Protein AF-A0A0D0V1P1-F1 (afdb_monomer_lite)

pLDDT: mean 76.01, std 17.88, range [38.91, 95.5]

Structure (mmCIF, N/CA/C/O backbone):
data_AF-A0A0D0V1P1-F1
#
_entry.id   AF-A0A0D0V1P1-F1
#
loop_
_atom_site.group_PDB
_atom_site.id
_atom_site.type_symbol
_atom_site.label_atom_id
_atom_site.label_alt_id
_atom_site.label_comp_id
_atom_site.label_asym_id
_atom_site.label_entity_id
_atom_site.label_seq_id
_atom_site.pdbx_PDB_ins_code
_atom_site.Cartn_x
_atom_site.Cartn_y
_atom_site.Cartn_z
_atom_site.occupancy
_atom_site.B_iso_or_equiv
_atom_site.auth_seq_id
_atom_site.auth_comp_id
_atom_site.auth_asym_id
_atom_site.auth_atom_id
_atom_site.pdbx_PDB_model_num
ATOM 1 N N . MET A 1 1 ? 12.603 23.455 -67.945 1.00 48.19 1 MET A N 1
ATOM 2 C CA . MET A 1 1 ? 13.816 23.879 -67.217 1.00 48.19 1 MET A CA 1
ATOM 3 C C . MET A 1 1 ? 13.505 25.163 -66.468 1.00 48.19 1 MET A C 1
ATOM 5 O O . MET A 1 1 ? 13.450 26.187 -67.119 1.00 48.19 1 MET A O 1
ATOM 9 N N . PHE A 1 2 ? 13.271 25.105 -65.154 1.00 46.22 2 PHE A N 1
ATOM 10 C CA . PHE A 1 2 ? 13.410 26.248 -64.238 1.00 46.22 2 PHE A CA 1
ATOM 11 C C . PHE A 1 2 ? 13.689 25.688 -62.837 1.00 46.22 2 PHE A C 1
ATOM 13 O O . PHE A 1 2 ? 12.774 25.321 -62.107 1.00 46.22 2 PHE A O 1
ATOM 20 N N . SER A 1 3 ? 14.974 25.542 -62.506 1.00 41.94 3 SER A N 1
ATOM 21 C CA . SER A 1 3 ? 15.462 25.219 -61.165 1.00 41.94 3 SER A CA 1
ATOM 22 C C . SER A 1 3 ? 15.835 26.524 -60.459 1.00 41.94 3 SER A C 1
ATOM 24 O O . SER A 1 3 ? 16.895 27.092 -60.725 1.00 41.94 3 SER A O 1
ATOM 26 N N . GLY A 1 4 ? 14.962 27.024 -59.587 1.00 51.00 4 GLY A N 1
ATOM 27 C CA . GLY A 1 4 ? 15.354 28.014 -58.582 1.00 51.00 4 GLY A CA 1
ATOM 28 C C . GLY A 1 4 ? 16.020 27.312 -57.392 1.00 51.00 4 GLY A C 1
ATOM 29 O O . GLY A 1 4 ? 15.665 26.164 -57.108 1.00 51.00 4 GLY A O 1
ATOM 30 N N . PRO A 1 5 ? 16.982 27.943 -56.697 1.00 53.81 5 PRO A N 1
ATOM 31 C CA . PRO A 1 5 ? 17.593 27.342 -55.519 1.00 53.81 5 PRO A CA 1
ATOM 32 C C . PRO A 1 5 ? 16.549 27.228 -54.394 1.00 53.81 5 PRO A C 1
ATOM 34 O O . PRO A 1 5 ? 15.698 28.113 -54.259 1.00 53.81 5 PRO A O 1
ATOM 37 N N . PRO A 1 6 ? 16.582 26.164 -53.572 1.00 52.00 6 PRO A N 1
ATOM 38 C CA . PRO A 1 6 ? 15.687 26.070 -52.434 1.00 52.00 6 PRO A CA 1
ATOM 39 C C . PRO A 1 6 ? 16.069 27.162 -51.432 1.00 52.00 6 PRO A C 1
ATOM 41 O O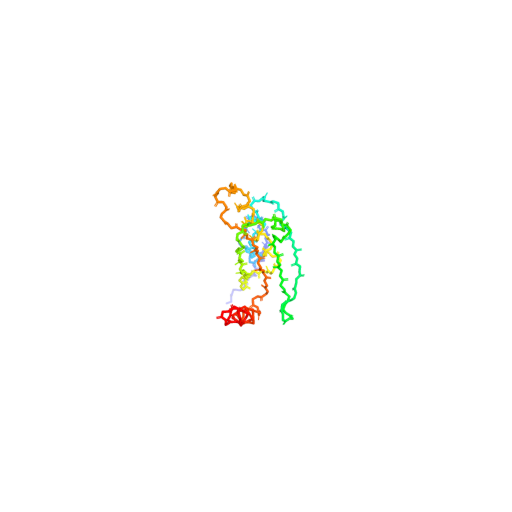 . PRO A 1 6 ? 17.216 27.244 -50.992 1.00 52.00 6 PRO A O 1
ATOM 44 N N . LEU A 1 7 ? 15.109 28.012 -51.069 1.00 52.88 7 LEU A N 1
ATOM 45 C CA . LEU A 1 7 ? 15.272 28.921 -49.941 1.00 52.88 7 LEU A CA 1
ATOM 46 C C . LEU A 1 7 ? 15.472 28.061 -48.692 1.00 52.88 7 LEU A C 1
ATOM 48 O O . LEU A 1 7 ? 14.556 27.349 -48.272 1.00 52.88 7 LEU A O 1
ATOM 52 N N . ALA A 1 8 ? 16.674 28.107 -48.119 1.00 50.03 8 ALA A N 1
ATOM 53 C CA . ALA A 1 8 ? 16.942 27.540 -46.810 1.00 50.03 8 ALA A CA 1
ATOM 54 C C . ALA A 1 8 ? 15.987 28.210 -45.815 1.00 50.03 8 ALA A C 1
ATOM 56 O O . ALA A 1 8 ? 16.161 29.371 -45.446 1.00 50.03 8 ALA A O 1
ATOM 57 N N . ARG A 1 9 ? 14.932 27.493 -45.415 1.00 45.78 9 ARG A N 1
ATOM 58 C CA . ARG A 1 9 ? 14.120 27.892 -44.270 1.00 45.78 9 ARG A CA 1
ATOM 59 C C . ARG A 1 9 ? 15.016 27.759 -43.051 1.00 45.78 9 ARG A C 1
ATOM 61 O O . ARG A 1 9 ? 15.207 26.658 -42.543 1.00 45.78 9 ARG A O 1
ATOM 68 N N . THR A 1 10 ? 15.572 28.874 -42.595 1.00 46.59 10 THR A N 1
ATOM 69 C CA . THR A 1 10 ? 16.102 28.977 -41.241 1.00 46.59 10 THR A CA 1
ATOM 70 C C . THR A 1 10 ? 14.950 28.634 -40.305 1.00 46.59 10 THR A C 1
ATOM 72 O O . THR A 1 10 ? 14.004 29.408 -40.164 1.00 46.59 10 THR A O 1
ATOM 75 N N . ILE A 1 11 ? 14.976 27.429 -39.737 1.00 50.53 11 ILE A N 1
ATOM 76 C CA . ILE A 1 11 ? 14.066 27.044 -38.665 1.00 50.53 11 ILE A CA 1
ATOM 77 C C . ILE A 1 11 ? 14.519 27.866 -37.465 1.00 50.53 11 ILE A C 1
ATOM 79 O O . ILE A 1 11 ? 15.471 27.507 -36.778 1.00 50.53 11 ILE A O 1
ATOM 83 N N . ILE A 1 12 ? 13.891 29.020 -37.270 1.00 51.06 12 ILE A N 1
ATOM 84 C CA . ILE A 1 12 ? 13.970 29.740 -36.006 1.00 51.06 12 ILE A CA 1
ATOM 85 C C . ILE A 1 12 ? 13.194 28.854 -35.025 1.00 51.06 12 ILE A C 1
ATOM 87 O O . ILE A 1 12 ? 12.008 28.616 -35.274 1.00 51.06 12 ILE A O 1
ATOM 91 N N . PRO A 1 13 ? 13.822 28.281 -33.983 1.00 46.41 13 PRO A N 1
ATOM 92 C CA . PRO A 1 13 ? 13.075 27.539 -32.985 1.00 46.41 13 PRO A CA 1
ATOM 93 C C . PRO A 1 13 ? 12.148 28.529 -32.285 1.00 46.41 13 PRO A C 1
ATOM 95 O O . PRO A 1 13 ? 12.591 29.385 -31.522 1.00 46.41 13 PRO A O 1
ATOM 98 N N . ASP A 1 14 ? 10.862 28.436 -32.602 1.00 47.84 14 ASP A N 1
ATOM 99 C CA . ASP A 1 14 ? 9.816 29.157 -31.900 1.00 47.84 14 ASP A CA 1
ATOM 100 C C . ASP A 1 14 ? 9.689 28.526 -30.511 1.00 47.84 14 ASP A C 1
ATOM 102 O O . ASP A 1 14 ? 9.038 27.497 -30.318 1.00 47.84 14 ASP A O 1
ATOM 106 N N . SER A 1 15 ? 10.392 29.102 -29.537 1.00 52.16 15 SER A N 1
ATOM 107 C CA . SER A 1 15 ? 10.403 28.664 -28.138 1.00 52.16 15 SER A CA 1
ATOM 108 C C . SER A 1 15 ? 9.054 28.861 -27.427 1.00 52.16 15 SER A C 1
ATOM 110 O O . SER A 1 15 ? 8.965 28.631 -26.223 1.00 52.16 15 SER A O 1
ATOM 112 N N . ALA A 1 16 ? 8.001 29.251 -28.155 1.00 52.47 16 ALA A N 1
ATOM 113 C CA . ALA A 1 16 ? 6.661 29.500 -27.635 1.00 52.47 16 ALA A CA 1
ATOM 114 C C . ALA A 1 16 ? 5.599 28.456 -28.046 1.00 52.47 16 ALA A C 1
ATOM 116 O O . ALA A 1 16 ? 4.469 28.539 -27.567 1.00 52.47 16 ALA A O 1
ATOM 117 N N . SER A 1 17 ? 5.921 27.455 -28.877 1.00 42.94 17 SER A N 1
ATOM 118 C CA . SER A 1 17 ? 4.943 26.441 -29.316 1.00 42.94 17 SER A CA 1
ATOM 119 C C . SER A 1 17 ? 5.143 25.086 -28.607 1.00 42.94 17 SER A C 1
ATOM 121 O O . SER A 1 17 ? 6.102 24.374 -28.909 1.00 42.94 17 SER A O 1
ATOM 123 N N . PRO A 1 18 ? 4.238 24.652 -27.701 1.00 45.59 18 PRO A N 1
ATOM 124 C CA . PRO A 1 18 ? 4.389 23.408 -26.935 1.00 45.59 18 PRO A CA 1
ATOM 125 C C . PRO A 1 18 ? 4.072 22.131 -27.740 1.00 45.59 18 PRO A C 1
ATOM 127 O O . PRO A 1 18 ? 4.025 21.043 -27.176 1.00 45.59 18 PRO A O 1
ATOM 130 N N . SER A 1 19 ? 3.842 22.233 -29.051 1.00 51.38 19 SER A N 1
ATOM 131 C CA . SER A 1 19 ? 3.408 21.125 -29.915 1.00 51.38 19 SER A CA 1
ATOM 132 C C . SER A 1 19 ? 4.539 20.438 -30.694 1.00 51.38 19 SER A C 1
ATOM 134 O O . SER A 1 19 ? 4.278 19.583 -31.540 1.00 51.38 19 SER A O 1
ATOM 136 N N . GLY A 1 20 ? 5.805 20.756 -30.404 1.00 38.91 20 GLY A N 1
ATOM 137 C CA . GLY A 1 20 ? 6.938 19.979 -30.904 1.00 38.91 20 GLY A CA 1
ATOM 138 C C . GLY A 1 20 ? 6.924 18.565 -30.315 1.00 38.91 20 GLY A C 1
ATOM 139 O O . GLY A 1 20 ? 6.867 18.405 -29.097 1.00 38.91 20 GLY A O 1
ATOM 140 N N . GLY A 1 21 ? 7.010 17.537 -31.167 1.00 43.16 21 GLY A N 1
ATOM 141 C CA . GLY A 1 21 ? 6.932 16.101 -30.832 1.00 43.16 21 GLY A CA 1
ATOM 142 C C . GLY A 1 21 ? 7.999 15.534 -29.874 1.00 43.16 21 GLY A C 1
ATOM 143 O O . GLY A 1 21 ? 8.248 14.333 -29.893 1.00 43.16 21 GLY A O 1
ATOM 144 N N . GLY A 1 22 ? 8.634 16.372 -29.050 1.00 42.78 22 GLY A N 1
ATOM 145 C CA . GLY A 1 22 ? 9.529 16.008 -27.949 1.00 42.78 22 GLY A CA 1
ATOM 146 C C . GLY A 1 22 ? 8.933 16.210 -26.548 1.00 42.78 22 GLY A C 1
ATOM 147 O O . GLY A 1 22 ? 9.536 15.767 -25.575 1.00 42.78 22 GLY A O 1
ATOM 148 N N . ALA A 1 23 ? 7.752 16.822 -26.416 1.00 49.44 23 ALA A N 1
ATOM 149 C CA . ALA A 1 23 ? 7.034 16.933 -25.146 1.00 49.44 23 ALA A CA 1
ATOM 150 C C . ALA A 1 23 ? 5.902 15.899 -25.090 1.00 49.44 23 ALA A C 1
ATOM 152 O O . ALA A 1 23 ? 4.723 16.218 -25.217 1.00 49.44 23 ALA A O 1
ATOM 153 N N . LEU A 1 24 ? 6.254 14.623 -24.909 1.00 54.38 24 LEU A N 1
ATOM 154 C CA . LEU A 1 24 ? 5.271 13.648 -24.435 1.00 54.38 24 LEU A CA 1
ATOM 155 C C . LEU A 1 24 ? 4.664 14.205 -23.142 1.00 54.38 24 LEU A C 1
ATOM 157 O O . LEU A 1 24 ? 5.412 14.505 -22.212 1.00 54.38 24 LEU A O 1
ATOM 161 N N . HIS A 1 25 ? 3.336 14.353 -23.097 1.00 55.84 25 HIS A N 1
ATOM 162 C CA . HIS A 1 25 ? 2.559 14.734 -21.915 1.00 55.84 25 HIS A CA 1
ATOM 163 C C . HIS A 1 25 ? 2.846 13.760 -20.759 1.00 55.84 25 HIS A C 1
ATOM 165 O O . HIS A 1 25 ? 2.121 12.792 -20.531 1.00 55.84 25 HIS A O 1
ATOM 171 N N . LYS A 1 26 ? 3.954 13.971 -20.048 1.00 61.59 26 LYS A N 1
ATOM 172 C CA . LYS A 1 26 ? 4.327 13.186 -18.882 1.00 61.59 26 LYS A CA 1
ATOM 173 C C . LYS A 1 26 ? 3.444 13.675 -17.747 1.00 61.59 26 LYS A C 1
ATOM 175 O O . LYS A 1 26 ? 3.594 14.799 -17.284 1.00 61.59 26 LYS A O 1
ATOM 180 N N . MET A 1 27 ? 2.485 12.840 -17.362 1.00 68.94 27 MET A N 1
ATOM 181 C CA . MET A 1 27 ? 1.603 13.116 -16.236 1.00 68.94 27 MET A CA 1
ATOM 182 C C . MET A 1 27 ? 2.445 13.392 -14.983 1.00 68.94 27 MET A C 1
ATOM 184 O O . MET A 1 27 ? 3.365 12.628 -14.674 1.00 68.94 27 MET A O 1
ATOM 188 N N . ASP A 1 28 ? 2.141 14.485 -14.285 1.00 79.19 28 ASP A N 1
ATOM 189 C CA . ASP A 1 28 ? 2.730 14.771 -12.981 1.00 79.19 28 ASP A CA 1
ATOM 190 C C . ASP A 1 28 ? 2.023 13.923 -11.919 1.00 79.19 28 ASP A C 1
ATOM 192 O O . ASP A 1 28 ? 0.939 14.248 -11.435 1.00 79.19 28 ASP A O 1
ATOM 196 N N . TYR A 1 29 ? 2.630 12.784 -11.594 1.00 80.38 29 TYR A N 1
ATOM 197 C CA . TYR A 1 29 ? 2.075 11.840 -10.631 1.00 80.38 29 TYR A CA 1
ATOM 198 C C . TYR A 1 29 ? 2.127 12.356 -9.189 1.00 80.38 29 TYR A C 1
ATOM 200 O O . TYR A 1 29 ? 1.396 11.828 -8.355 1.00 80.38 29 TYR A O 1
ATOM 208 N N . ASN A 1 30 ? 2.917 13.395 -8.891 1.00 83.81 30 ASN A N 1
ATOM 209 C CA . ASN A 1 30 ? 2.999 13.962 -7.543 1.00 83.81 30 ASN A CA 1
ATOM 210 C C . ASN A 1 30 ? 1.666 14.586 -7.119 1.00 83.81 30 ASN A C 1
ATOM 212 O O . ASN A 1 30 ? 1.345 14.604 -5.936 1.00 83.81 30 ASN A O 1
ATOM 216 N N . VAL A 1 31 ? 0.848 15.034 -8.079 1.00 87.50 31 VAL A N 1
ATOM 217 C CA . VAL A 1 31 ? -0.496 15.572 -7.816 1.00 87.50 31 VAL A CA 1
ATOM 218 C C . VAL A 1 31 ? -1.389 14.541 -7.116 1.00 87.50 31 VAL A C 1
ATOM 220 O O . VAL A 1 31 ? -2.239 14.913 -6.310 1.00 87.50 31 VAL A O 1
ATOM 223 N N . LEU A 1 32 ? -1.160 13.241 -7.346 1.00 87.12 32 LEU A N 1
ATOM 224 C CA . LEU A 1 32 ? -1.916 12.170 -6.690 1.00 87.12 32 LEU A CA 1
ATOM 225 C C . LEU A 1 32 ? -1.664 12.099 -5.181 1.00 87.12 32 LEU A C 1
ATOM 227 O O . LEU A 1 32 ? -2.507 11.571 -4.468 1.00 87.12 32 LEU A O 1
ATOM 231 N N . ALA A 1 33 ? -0.555 12.654 -4.687 1.00 89.50 33 ALA A N 1
ATOM 232 C CA . ALA A 1 33 ? -0.268 12.711 -3.258 1.00 89.50 33 ALA A CA 1
ATOM 233 C C . ALA A 1 33 ? -1.194 13.663 -2.492 1.00 89.50 33 ALA A C 1
ATOM 235 O O . ALA A 1 33 ? -1.268 13.567 -1.270 1.00 89.50 33 ALA A O 1
ATOM 236 N N . LEU A 1 34 ? -1.851 14.606 -3.184 1.00 90.69 34 LEU A N 1
ATOM 237 C CA . LEU A 1 34 ? -2.761 15.603 -2.604 1.00 90.69 34 LEU A CA 1
ATOM 238 C C . LEU A 1 34 ? -2.172 16.362 -1.391 1.00 90.69 34 LEU A C 1
ATOM 240 O O . LEU A 1 34 ? -2.906 16.774 -0.495 1.00 90.69 34 LEU A O 1
ATOM 244 N N . ASN A 1 35 ? -0.847 16.559 -1.367 1.00 90.31 35 ASN A N 1
ATOM 245 C CA . ASN A 1 35 ? -0.086 17.177 -0.268 1.00 90.31 35 ASN A CA 1
ATOM 246 C C . ASN A 1 35 ? -0.196 16.464 1.093 1.00 90.31 35 ASN A C 1
ATOM 248 O O . ASN A 1 35 ? 0.066 17.070 2.133 1.00 90.31 35 ASN A O 1
ATOM 252 N N . HIS A 1 36 ? -0.565 15.184 1.108 1.00 93.50 36 HIS A N 1
ATOM 253 C CA . HIS A 1 36 ? -0.572 14.386 2.333 1.00 93.50 36 HIS A CA 1
ATOM 254 C C . HIS A 1 36 ? 0.837 14.027 2.792 1.00 93.50 36 HIS A C 1
ATOM 256 O O . HIS A 1 36 ? 1.797 14.124 2.031 1.00 93.50 36 HIS A O 1
ATOM 262 N N . ARG A 1 37 ? 0.978 13.570 4.037 1.00 92.06 37 ARG A N 1
ATOM 263 C CA . ARG A 1 37 ? 2.240 13.002 4.527 1.00 92.06 37 ARG A CA 1
ATOM 264 C C . ARG A 1 37 ? 2.546 11.696 3.789 1.00 92.06 37 ARG A C 1
ATOM 266 O O . ARG A 1 37 ? 1.634 10.934 3.481 1.00 92.06 37 ARG A O 1
ATOM 273 N N . GLU A 1 38 ? 3.822 11.438 3.516 1.00 93.50 38 GLU A N 1
ATOM 274 C CA . GLU A 1 38 ? 4.231 10.152 2.949 1.00 93.50 38 GLU A CA 1
ATOM 275 C C . GLU A 1 38 ? 3.912 9.007 3.926 1.00 93.50 38 GLU A C 1
ATOM 277 O O . GLU A 1 38 ? 4.302 9.105 5.095 1.00 93.50 38 GLU A O 1
ATOM 282 N N . PRO A 1 39 ? 3.213 7.950 3.473 1.00 93.56 39 PRO A N 1
ATOM 283 C CA . PRO A 1 39 ? 2.923 6.793 4.308 1.00 93.56 39 PRO A CA 1
ATOM 284 C C . PRO A 1 39 ? 4.173 5.931 4.506 1.00 93.56 39 PRO A C 1
ATOM 286 O O . PRO A 1 39 ? 5.100 5.970 3.687 1.00 93.56 39 PRO A O 1
ATOM 289 N N . SER A 1 40 ? 4.166 5.106 5.552 1.00 95.06 40 SER A N 1
ATOM 290 C CA . SER A 1 40 ? 5.171 4.061 5.750 1.00 95.06 40 SER A CA 1
ATOM 291 C C . SER A 1 40 ? 5.221 3.127 4.538 1.00 95.06 40 SER A C 1
ATOM 293 O O . SER A 1 40 ? 4.207 2.892 3.872 1.00 95.06 40 SER A O 1
ATOM 295 N N . LEU A 1 41 ? 6.414 2.618 4.227 1.00 94.75 41 LEU A N 1
ATOM 296 C CA . LEU A 1 41 ? 6.652 1.673 3.139 1.00 94.75 41 LEU A CA 1
ATOM 297 C C . LEU A 1 41 ? 7.438 0.480 3.676 1.00 94.75 41 LEU A C 1
ATOM 299 O O . LEU A 1 41 ? 8.543 0.634 4.191 1.00 94.75 41 LEU A O 1
ATOM 303 N N . THR A 1 42 ? 6.894 -0.711 3.465 1.00 93.75 42 THR A N 1
ATOM 304 C CA . THR A 1 42 ? 7.555 -1.982 3.738 1.00 93.75 42 THR A CA 1
ATOM 305 C C . THR A 1 42 ? 7.699 -2.761 2.433 1.00 93.75 42 THR A C 1
ATOM 307 O O . THR A 1 42 ? 6.709 -3.109 1.784 1.00 93.75 42 THR A O 1
ATOM 310 N N . ASP A 1 43 ? 8.939 -3.036 2.030 1.00 91.94 43 ASP A N 1
ATOM 311 C CA . ASP A 1 43 ? 9.228 -3.956 0.930 1.00 91.94 43 ASP A CA 1
ATOM 312 C C . ASP A 1 43 ? 9.159 -5.401 1.452 1.00 91.94 43 ASP A C 1
ATOM 314 O O . ASP A 1 43 ? 9.816 -5.754 2.431 1.00 91.94 43 ASP A O 1
ATOM 318 N N . MET A 1 44 ? 8.368 -6.252 0.799 1.00 88.69 44 MET A N 1
ATOM 319 C CA . MET A 1 44 ? 8.189 -7.655 1.187 1.00 88.69 44 MET A CA 1
ATOM 320 C C . MET A 1 44 ? 8.256 -8.574 -0.031 1.00 88.69 44 MET A C 1
ATOM 322 O O . MET A 1 44 ? 8.113 -8.139 -1.173 1.00 88.69 44 MET A O 1
ATOM 326 N N . HIS A 1 45 ? 8.456 -9.866 0.220 1.00 85.19 45 HIS A N 1
ATOM 327 C CA . HIS A 1 45 ? 8.382 -10.900 -0.805 1.00 85.19 45 HIS A CA 1
ATOM 328 C C . HIS A 1 45 ? 7.281 -11.892 -0.444 1.00 85.19 45 HIS A C 1
ATOM 330 O O . HIS A 1 45 ? 7.315 -12.469 0.639 1.00 85.19 45 HIS A O 1
ATOM 336 N N . ILE A 1 46 ? 6.334 -12.111 -1.356 1.00 80.50 46 ILE A N 1
ATOM 337 C CA . ILE A 1 46 ? 5.307 -13.154 -1.228 1.00 80.50 46 ILE A CA 1
ATOM 338 C C . ILE A 1 46 ? 5.523 -14.150 -2.360 1.00 80.50 46 ILE A C 1
ATOM 340 O O . ILE A 1 46 ? 5.520 -13.756 -3.521 1.00 80.50 46 ILE A O 1
ATOM 344 N N . ALA A 1 47 ? 5.784 -15.418 -2.026 1.00 80.38 47 ALA A N 1
ATOM 345 C CA . ALA A 1 47 ? 6.125 -16.472 -2.992 1.00 80.38 47 ALA A CA 1
ATOM 346 C C . ALA A 1 47 ? 7.207 -16.050 -4.018 1.00 80.38 47 ALA A C 1
ATOM 348 O O . ALA A 1 47 ? 7.136 -16.364 -5.202 1.00 80.38 47 ALA A O 1
ATOM 349 N N . GLY A 1 48 ? 8.208 -15.283 -3.569 1.00 80.94 48 GLY A N 1
ATOM 350 C CA . GLY A 1 48 ? 9.281 -14.762 -4.426 1.00 80.94 48 GLY A CA 1
ATOM 351 C C . GLY A 1 48 ? 8.925 -13.511 -5.240 1.00 80.94 48 GLY A C 1
ATOM 352 O O . GLY A 1 48 ? 9.792 -12.974 -5.927 1.00 80.94 48 GLY A O 1
ATOM 353 N N . LEU A 1 49 ? 7.696 -12.999 -5.141 1.00 81.94 49 LEU A N 1
ATOM 354 C CA . LEU A 1 49 ? 7.259 -11.778 -5.815 1.00 81.94 49 LEU A CA 1
ATOM 355 C C . LEU A 1 49 ? 7.539 -10.543 -4.948 1.00 81.94 49 LEU A C 1
ATOM 357 O O . LEU A 1 49 ? 7.048 -10.474 -3.819 1.00 81.94 49 LEU A O 1
ATOM 361 N N . PRO A 1 50 ? 8.282 -9.541 -5.456 1.00 85.62 50 PRO A N 1
ATOM 362 C CA . PRO A 1 50 ? 8.576 -8.326 -4.709 1.00 85.62 50 PRO A CA 1
ATOM 363 C C . PRO A 1 50 ? 7.361 -7.391 -4.687 1.00 85.62 50 PRO A C 1
ATOM 365 O O . PRO A 1 50 ? 7.015 -6.749 -5.693 1.00 85.62 50 PRO A O 1
ATOM 368 N N . ILE A 1 51 ? 6.760 -7.256 -3.513 1.00 89.12 51 ILE A N 1
ATOM 369 C CA . ILE A 1 51 ? 5.613 -6.391 -3.251 1.00 89.12 51 ILE A CA 1
ATOM 370 C C . ILE A 1 51 ? 6.016 -5.197 -2.381 1.00 89.12 51 ILE A C 1
ATOM 372 O O . ILE A 1 51 ? 7.017 -5.223 -1.669 1.00 89.12 51 ILE A O 1
ATOM 376 N N . GLN A 1 52 ? 5.225 -4.135 -2.462 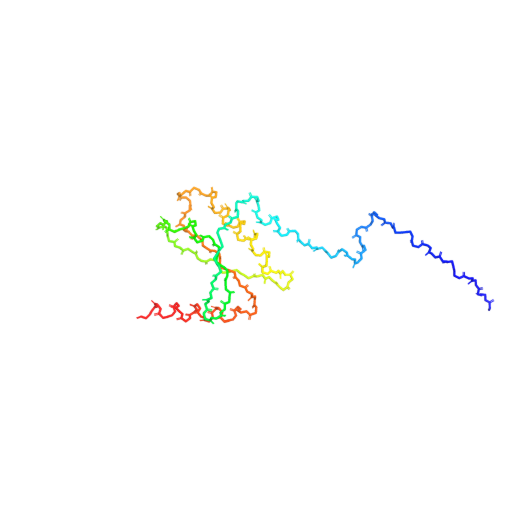1.00 92.25 52 GLN A N 1
ATOM 377 C CA . GLN A 1 52 ? 5.365 -2.938 -1.642 1.00 92.25 52 GLN A CA 1
ATOM 378 C C . GLN A 1 52 ? 4.082 -2.712 -0.874 1.00 92.25 52 GLN A C 1
ATOM 380 O O . GLN A 1 52 ? 3.032 -2.544 -1.492 1.00 92.25 52 GLN A O 1
ATOM 385 N N . VAL A 1 53 ? 4.178 -2.710 0.449 1.00 93.19 53 VAL A N 1
ATOM 386 C CA . VAL A 1 53 ? 3.057 -2.479 1.354 1.00 93.19 53 VAL A CA 1
ATOM 387 C C . VAL A 1 53 ? 3.188 -1.078 1.928 1.00 93.19 53 VAL A C 1
ATOM 389 O O . VAL A 1 53 ? 4.223 -0.735 2.492 1.00 93.19 53 VAL A O 1
ATOM 392 N N . TYR A 1 54 ? 2.145 -0.272 1.774 1.00 94.94 54 TYR A N 1
ATOM 393 C CA . TYR A 1 54 ? 2.062 1.070 2.331 1.00 94.94 54 TYR A CA 1
ATOM 394 C C . TYR A 1 54 ? 1.058 1.124 3.479 1.00 94.94 54 TYR A C 1
ATOM 396 O O . TYR A 1 54 ? -0.033 0.555 3.359 1.00 94.94 54 TYR A O 1
ATOM 404 N N . GLY A 1 55 ? 1.389 1.873 4.532 1.00 92.75 55 GLY A N 1
ATOM 405 C CA . GLY A 1 55 ? 0.462 2.168 5.627 1.00 92.75 55 GLY A CA 1
ATOM 406 C C . GLY A 1 55 ? 0.512 1.192 6.808 1.00 92.75 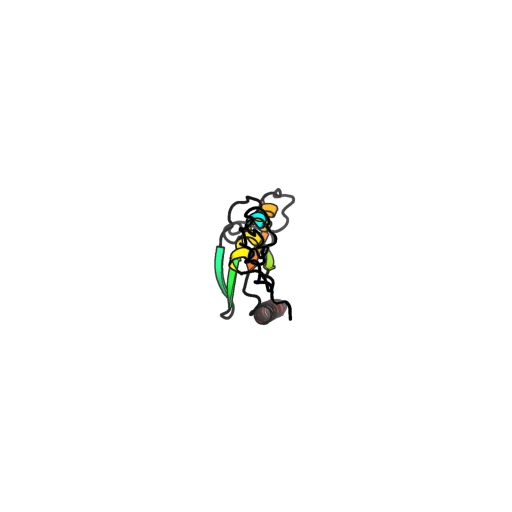55 GLY A C 1
ATOM 407 O O . GLY A 1 55 ? -0.433 1.164 7.592 1.00 92.75 55 GLY A O 1
ATOM 408 N N . LEU A 1 56 ? 1.543 0.341 6.901 1.00 91.44 56 LEU A N 1
ATOM 409 C CA . LEU A 1 56 ? 1.607 -0.732 7.899 1.00 91.44 56 LEU A CA 1
ATOM 410 C C . LEU A 1 56 ? 1.891 -0.196 9.314 1.00 91.44 56 LEU A C 1
ATOM 412 O O . LEU A 1 56 ? 1.246 -0.624 10.269 1.00 91.44 56 LEU A O 1
ATOM 416 N N . GLU A 1 57 ? 2.802 0.770 9.450 1.00 92.25 57 GLU A N 1
ATOM 417 C CA . GLU A 1 57 ? 3.127 1.395 10.745 1.00 92.25 57 GLU A CA 1
ATOM 418 C C . GLU A 1 57 ? 1.937 2.190 11.307 1.00 92.25 57 GLU A C 1
ATOM 420 O O . GLU A 1 57 ? 1.689 2.218 12.510 1.00 92.25 57 GLU A O 1
ATOM 425 N N . GLU A 1 58 ? 1.140 2.803 10.433 1.00 89.69 58 GLU A N 1
ATOM 426 C CA . GLU A 1 58 ? -0.015 3.624 10.793 1.00 89.69 58 GLU A CA 1
ATOM 427 C C . GLU A 1 58 ? -1.173 2.815 11.390 1.00 89.69 58 GLU A C 1
ATOM 429 O O . GLU A 1 58 ? -2.097 3.401 11.963 1.00 89.69 58 GLU A O 1
ATOM 434 N N . ILE A 1 59 ? -1.148 1.487 11.250 1.00 88.69 59 ILE A N 1
ATOM 435 C CA . ILE A 1 59 ? -2.215 0.591 11.709 1.00 88.69 59 ILE A CA 1
ATOM 436 C C . ILE A 1 59 ? -1.764 -0.384 12.801 1.00 88.69 59 ILE A C 1
ATOM 438 O O . ILE A 1 59 ? -2.609 -1.090 13.343 1.00 88.69 59 ILE A O 1
ATOM 442 N N . GLU A 1 60 ? -0.475 -0.413 13.158 1.00 84.12 60 GLU A N 1
ATOM 443 C CA . GLU A 1 60 ? 0.127 -1.419 14.053 1.00 84.12 60 GLU A CA 1
ATOM 444 C C . GLU A 1 60 ? -0.616 -1.568 15.393 1.00 84.12 60 GLU A C 1
ATOM 446 O O . GLU A 1 60 ? -0.755 -2.668 15.922 1.00 84.12 60 GLU A O 1
ATOM 451 N N . ASN A 1 61 ? -1.152 -0.467 15.923 1.00 83.19 61 ASN A N 1
ATOM 452 C CA . ASN A 1 61 ? -1.836 -0.433 17.219 1.00 83.19 61 ASN A CA 1
ATOM 453 C C . ASN A 1 61 ? -3.353 -0.221 17.115 1.00 83.19 61 ASN A C 1
ATOM 455 O O . ASN A 1 61 ? -4.011 0.079 18.116 1.00 83.19 61 ASN A O 1
ATOM 459 N N . ASN A 1 62 ? -3.924 -0.351 15.918 1.00 82.12 62 ASN A N 1
ATOM 460 C CA . ASN A 1 62 ? -5.346 -0.145 15.705 1.00 82.12 62 ASN A CA 1
ATOM 461 C C . ASN A 1 62 ? -6.122 -1.473 15.749 1.00 82.12 62 ASN A C 1
ATOM 463 O O . ASN A 1 62 ? -5.649 -2.519 15.318 1.00 82.12 62 ASN A O 1
ATOM 467 N N . LYS A 1 63 ? -7.333 -1.435 16.314 1.00 85.44 63 LYS A N 1
ATOM 468 C CA . LYS A 1 63 ? -8.217 -2.604 16.481 1.00 85.44 63 LYS A CA 1
ATOM 469 C C . LYS A 1 63 ? -9.335 -2.664 15.441 1.00 85.44 63 LYS A C 1
ATOM 471 O O . LYS A 1 63 ? -10.215 -3.520 15.541 1.00 85.44 63 LYS A O 1
ATOM 476 N N . LYS A 1 64 ? -9.364 -1.731 14.487 1.00 88.56 64 LYS A N 1
ATOM 477 C CA . LYS A 1 64 ? -10.385 -1.727 13.437 1.00 88.56 64 LYS A CA 1
ATOM 478 C C . LYS A 1 64 ? -10.121 -2.883 12.463 1.00 88.56 64 LYS A C 1
ATOM 480 O O . LYS A 1 64 ? -8.976 -3.285 12.277 1.00 88.56 64 LYS A O 1
ATOM 485 N N . PRO A 1 65 ? -11.163 -3.429 11.815 1.00 90.94 65 PRO A N 1
ATOM 486 C CA . PRO A 1 65 ? -10.970 -4.430 10.775 1.00 90.94 65 PRO A CA 1
ATOM 487 C C . PRO A 1 65 ? -10.060 -3.905 9.659 1.00 90.94 65 PRO A C 1
ATOM 489 O O . PRO A 1 65 ? -10.245 -2.781 9.185 1.00 90.94 65 PRO A O 1
ATOM 492 N N . LEU A 1 66 ? -9.114 -4.733 9.219 1.00 89.31 66 LEU A N 1
ATOM 493 C CA . LEU A 1 66 ? -8.177 -4.392 8.155 1.00 89.31 66 LEU A CA 1
ATOM 494 C C . LEU A 1 66 ? -8.802 -4.623 6.773 1.00 89.31 66 LEU A C 1
ATOM 496 O O . LEU A 1 66 ? -9.324 -5.697 6.476 1.00 89.31 66 LEU A O 1
ATOM 500 N N . ALA A 1 67 ? -8.727 -3.615 5.912 1.00 91.75 67 ALA A N 1
ATOM 501 C CA . ALA A 1 67 ? -8.951 -3.718 4.481 1.00 91.75 67 ALA A CA 1
ATOM 502 C C . ALA A 1 67 ? -7.609 -3.664 3.742 1.00 91.75 67 ALA A C 1
ATOM 504 O O . ALA A 1 67 ? -6.706 -2.908 4.099 1.00 91.75 67 ALA A O 1
ATOM 505 N N . VAL A 1 68 ? -7.500 -4.448 2.674 1.00 91.25 68 VAL A N 1
ATOM 506 C CA . VAL A 1 68 ? -6.313 -4.489 1.820 1.00 91.25 6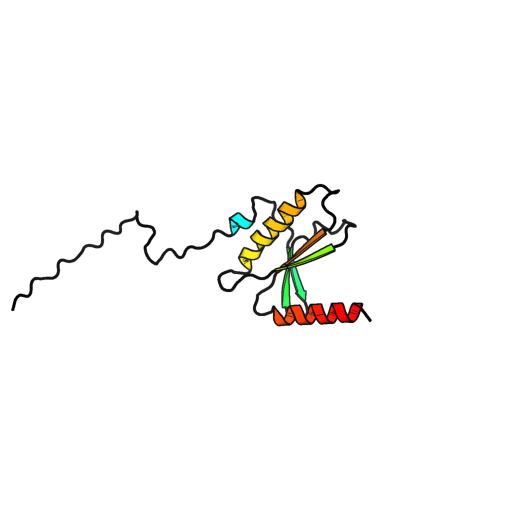8 VAL A CA 1
ATOM 507 C C . VAL A 1 68 ? -6.712 -4.012 0.434 1.00 91.25 68 VAL A C 1
ATOM 509 O O . VAL A 1 68 ? -7.581 -4.608 -0.201 1.00 91.25 68 VAL A O 1
ATOM 512 N N . MET A 1 69 ? -6.087 -2.936 -0.043 1.00 91.75 69 MET A N 1
ATOM 513 C CA . MET A 1 69 ? -6.221 -2.510 -1.433 1.00 91.75 69 MET A CA 1
ATOM 514 C C . MET A 1 69 ? -5.019 -2.988 -2.230 1.00 91.75 69 MET A C 1
ATOM 516 O O . MET A 1 69 ? -3.882 -2.617 -1.960 1.00 91.75 69 MET A O 1
ATOM 520 N N . ILE A 1 70 ? -5.297 -3.778 -3.255 1.00 89.50 70 ILE A N 1
ATOM 521 C CA . ILE A 1 70 ? -4.302 -4.321 -4.169 1.00 89.50 70 ILE A CA 1
ATOM 522 C C . ILE A 1 70 ? -4.339 -3.467 -5.434 1.00 89.50 70 ILE A C 1
ATOM 524 O O . ILE A 1 70 ? -5.354 -3.428 -6.128 1.00 89.50 70 ILE A O 1
ATOM 528 N N . ALA A 1 71 ? -3.254 -2.750 -5.723 1.00 88.88 71 ALA A N 1
ATOM 529 C CA . ALA A 1 71 ? -3.200 -1.797 -6.826 1.00 88.88 71 ALA A CA 1
ATOM 530 C C . ALA A 1 71 ? -1.968 -2.010 -7.712 1.00 88.88 71 ALA A C 1
ATOM 532 O O . ALA A 1 71 ? -0.843 -2.167 -7.240 1.00 88.88 71 ALA A O 1
ATOM 533 N N . THR A 1 72 ? -2.171 -1.944 -9.027 1.00 87.00 72 THR A N 1
ATOM 534 C CA . THR A 1 72 ? -1.091 -2.045 -10.020 1.00 87.00 72 THR A CA 1
ATOM 535 C C . THR A 1 72 ? -1.087 -0.838 -10.934 1.00 87.00 72 THR A C 1
ATOM 537 O O . THR A 1 72 ? -2.143 -0.288 -11.248 1.00 87.00 72 THR A O 1
ATOM 540 N N . HIS A 1 73 ? 0.091 -0.453 -11.412 1.00 83.50 73 HIS A N 1
ATOM 541 C CA . HIS A 1 73 ? 0.197 0.599 -12.412 1.00 83.50 73 HIS A CA 1
ATOM 542 C C . HIS A 1 73 ? -0.207 0.094 -13.811 1.00 83.50 73 HIS A C 1
ATOM 544 O O . HIS A 1 73 ? 0.027 -1.055 -14.166 1.00 83.50 73 HIS A O 1
ATOM 550 N N . GLY A 1 74 ? -0.767 0.963 -14.654 1.00 78.25 74 GLY A N 1
ATOM 551 C CA . GLY A 1 74 ? -1.041 0.634 -16.059 1.00 78.25 74 GLY A CA 1
ATOM 552 C C . GLY A 1 74 ? 0.224 0.541 -16.931 1.00 78.25 74 GLY A C 1
ATOM 553 O O . GLY A 1 74 ? 1.332 0.848 -16.485 1.00 78.25 74 GLY A O 1
ATOM 554 N N . ARG A 1 75 ? 0.047 0.174 -18.212 1.00 67.56 75 ARG A N 1
ATOM 555 C CA . ARG A 1 75 ? 1.138 -0.016 -19.200 1.00 67.56 75 ARG A CA 1
ATOM 556 C C . ARG A 1 75 ? 2.034 1.212 -19.418 1.00 67.56 75 ARG A C 1
ATOM 558 O O . ARG A 1 75 ? 3.199 1.040 -19.749 1.00 67.56 75 ARG A O 1
ATOM 565 N N . MET A 1 76 ? 1.509 2.427 -19.245 1.00 67.62 76 MET A N 1
ATOM 566 C CA . MET A 1 76 ? 2.257 3.686 -19.434 1.00 67.62 76 MET A CA 1
ATOM 567 C C . MET A 1 76 ? 2.655 4.365 -18.115 1.00 67.62 76 MET A C 1
ATOM 569 O O . MET A 1 76 ? 3.113 5.506 -18.114 1.00 67.62 76 MET A O 1
ATOM 573 N N . ASN A 1 77 ? 2.478 3.676 -16.988 1.00 73.12 77 ASN A N 1
ATOM 574 C CA . ASN A 1 77 ? 2.874 4.161 -15.674 1.00 73.12 77 ASN A CA 1
ATOM 575 C C . ASN A 1 77 ? 3.984 3.258 -15.097 1.00 73.12 77 ASN A C 1
ATOM 577 O O . ASN A 1 77 ? 4.318 2.222 -15.669 1.00 73.12 77 ASN A O 1
ATOM 581 N N . SER A 1 78 ? 4.600 3.667 -13.991 1.00 77.62 78 SER A N 1
ATOM 582 C CA . SER A 1 78 ? 5.704 2.952 -13.356 1.00 77.62 78 SER A CA 1
ATOM 583 C C . SER A 1 78 ? 5.415 2.669 -11.888 1.00 77.62 78 SER A C 1
ATOM 585 O O . SER A 1 78 ? 4.720 3.438 -11.223 1.00 77.62 78 SER A O 1
ATOM 587 N N . LYS A 1 79 ? 6.022 1.602 -11.357 1.00 78.81 79 LYS A N 1
ATOM 588 C CA . LYS A 1 79 ? 5.956 1.242 -9.931 1.00 78.81 79 LYS A CA 1
ATOM 589 C C . LYS A 1 79 ? 6.338 2.412 -9.015 1.00 78.81 79 LYS A C 1
ATOM 591 O O . LYS A 1 79 ? 5.681 2.628 -8.009 1.00 78.81 79 LYS A O 1
ATOM 596 N N . LYS A 1 80 ? 7.320 3.233 -9.407 1.00 81.12 80 LYS A N 1
ATOM 597 C CA . LYS A 1 80 ? 7.768 4.402 -8.625 1.00 81.12 80 LYS A CA 1
ATOM 598 C C . LYS A 1 80 ? 6.653 5.424 -8.379 1.00 81.12 80 LYS A C 1
ATOM 600 O O . LYS A 1 80 ? 6.621 6.047 -7.326 1.00 81.12 80 LYS A O 1
ATOM 605 N N . ASN A 1 81 ? 5.724 5.560 -9.321 1.00 85.25 81 ASN A N 1
ATOM 606 C CA . ASN A 1 81 ? 4.627 6.522 -9.219 1.00 85.25 81 ASN A CA 1
ATOM 607 C C . ASN A 1 81 ? 3.466 6.009 -8.355 1.00 85.25 81 ASN A C 1
ATOM 609 O O . ASN A 1 81 ? 2.600 6.792 -7.971 1.00 85.25 81 ASN A O 1
ATOM 613 N N . MET A 1 82 ? 3.444 4.713 -8.024 1.00 90.25 82 MET A N 1
ATOM 614 C CA . MET A 1 82 ? 2.413 4.132 -7.159 1.00 90.25 82 MET A CA 1
ATOM 615 C C . MET A 1 82 ? 2.502 4.639 -5.718 1.00 90.25 82 MET A C 1
ATOM 617 O O . MET A 1 82 ? 1.488 4.642 -5.024 1.00 90.25 82 MET A O 1
ATOM 621 N N . LYS A 1 83 ? 3.670 5.148 -5.305 1.00 92.75 83 LYS A N 1
ATOM 622 C CA . LYS A 1 83 ? 3.851 5.837 -4.024 1.00 92.75 83 LYS A CA 1
ATOM 623 C C . LYS A 1 83 ? 2.859 6.992 -3.859 1.00 92.75 83 LYS A C 1
ATOM 625 O O . LYS A 1 83 ? 2.173 7.058 -2.848 1.00 92.75 83 LYS A O 1
ATOM 630 N N . PHE A 1 84 ? 2.745 7.866 -4.861 1.00 93.00 84 PHE A N 1
ATOM 631 C CA . PHE A 1 84 ? 1.871 9.042 -4.784 1.00 93.00 84 PHE A CA 1
ATOM 632 C C . PHE A 1 84 ? 0.392 8.664 -4.788 1.00 93.00 84 PHE A C 1
ATOM 634 O O . PHE A 1 84 ? -0.405 9.288 -4.098 1.00 93.00 84 PHE A O 1
ATOM 641 N N . PHE A 1 85 ? 0.031 7.597 -5.505 1.00 92.38 85 PHE A N 1
ATOM 642 C CA . PHE A 1 85 ? -1.313 7.029 -5.433 1.00 92.38 85 PHE A CA 1
ATOM 643 C C . PHE A 1 85 ? -1.636 6.513 -4.021 1.00 92.38 85 PHE A C 1
ATOM 645 O O . PHE A 1 85 ? -2.665 6.880 -3.458 1.00 92.38 85 PHE A O 1
ATOM 652 N N . ALA A 1 86 ? -0.749 5.705 -3.428 1.00 93.94 86 ALA A N 1
ATOM 653 C CA . ALA A 1 86 ? -0.937 5.188 -2.073 1.00 93.94 86 ALA A CA 1
ATOM 654 C C . ALA A 1 86 ? -1.019 6.322 -1.039 1.00 93.94 86 ALA A C 1
ATOM 656 O O . ALA A 1 86 ? -1.901 6.313 -0.185 1.00 93.94 86 ALA A O 1
ATOM 657 N N . GLN A 1 87 ? -0.156 7.332 -1.169 1.00 95.50 87 GLN A N 1
ATOM 658 C CA . GLN A 1 87 ? -0.149 8.535 -0.339 1.00 95.50 87 GLN A CA 1
ATOM 659 C C . GLN A 1 87 ? -1.468 9.309 -0.417 1.00 95.50 87 GLN A C 1
ATOM 661 O O . GLN A 1 87 ? -2.019 9.667 0.620 1.00 95.50 87 GLN A O 1
ATOM 666 N N . GLY A 1 88 ? -2.007 9.519 -1.621 1.00 94.44 88 GLY A N 1
ATOM 667 C CA . GLY A 1 88 ? -3.305 10.167 -1.805 1.00 94.44 88 GLY A CA 1
ATOM 668 C C . GLY A 1 88 ? -4.436 9.419 -1.112 1.00 94.44 88 GLY A C 1
ATOM 669 O O . GLY A 1 88 ? -5.201 10.005 -0.351 1.00 94.44 88 GLY A O 1
ATOM 670 N N . VAL A 1 89 ? -4.519 8.106 -1.339 1.00 94.62 89 VAL A N 1
ATOM 671 C CA . VAL A 1 89 ? -5.596 7.274 -0.787 1.00 94.62 89 VAL A CA 1
ATOM 672 C C . VAL A 1 89 ? -5.520 7.182 0.738 1.00 94.62 89 VAL A C 1
ATOM 674 O O . VAL A 1 89 ? -6.525 7.402 1.416 1.00 94.62 89 VAL A O 1
ATOM 677 N N . LEU A 1 90 ? -4.342 6.884 1.290 1.00 94.81 90 LEU A N 1
ATOM 678 C CA . LEU A 1 90 ? -4.151 6.770 2.739 1.00 94.81 90 LEU A CA 1
ATOM 679 C C . LEU A 1 90 ? -4.305 8.125 3.437 1.00 94.81 90 LEU A C 1
ATOM 681 O O . LEU A 1 90 ? -4.879 8.200 4.523 1.00 94.81 90 LEU A O 1
ATOM 685 N N . GLY A 1 91 ? -3.862 9.204 2.795 1.00 93.75 91 GLY A N 1
ATOM 686 C CA . GLY A 1 91 ? -4.035 10.554 3.306 1.00 93.75 91 GLY A CA 1
ATOM 687 C C . GLY A 1 91 ? -5.499 10.988 3.354 1.00 93.75 91 GLY A C 1
ATOM 688 O O . GLY A 1 91 ? -5.956 11.483 4.383 1.00 93.75 91 GLY A O 1
ATOM 689 N N . GLU A 1 92 ? -6.285 10.738 2.303 1.00 94.00 92 GLU A N 1
ATOM 690 C CA . GLU A 1 92 ? -7.731 11.007 2.334 1.00 94.00 92 GLU A CA 1
ATOM 691 C C . GLU A 1 92 ? -8.453 10.164 3.392 1.00 94.00 92 GLU A C 1
ATOM 693 O O . GLU A 1 92 ? -9.357 10.658 4.066 1.00 94.00 92 GLU A O 1
ATOM 698 N N . LEU A 1 93 ? -8.025 8.917 3.609 1.00 91.62 93 LEU A N 1
ATOM 699 C CA . LEU A 1 93 ? -8.551 8.098 4.700 1.00 91.62 93 LEU A CA 1
ATOM 700 C C . LEU A 1 93 ? -8.200 8.675 6.080 1.00 91.62 93 LEU A C 1
ATOM 702 O O . LEU A 1 93 ? -9.039 8.635 6.976 1.00 91.62 93 LEU A O 1
ATOM 706 N N . SER A 1 94 ? -6.996 9.226 6.259 1.00 89.44 94 SER A N 1
ATOM 707 C CA . SER A 1 94 ? -6.570 9.833 7.529 1.00 89.44 94 SER A CA 1
ATOM 708 C C . SER A 1 94 ? -7.329 11.110 7.901 1.00 89.44 94 SER A C 1
ATOM 710 O O . SER A 1 94 ? -7.358 11.468 9.073 1.00 89.44 94 SER A O 1
ATOM 712 N N . LYS A 1 95 ? -7.976 11.773 6.931 1.00 90.56 95 LYS A N 1
ATOM 713 C CA . LYS A 1 95 ? -8.846 12.935 7.180 1.00 90.56 95 LYS A CA 1
ATOM 714 C C . LYS A 1 95 ? -10.196 12.556 7.786 1.00 90.56 95 LYS A C 1
ATOM 716 O O . LYS A 1 95 ? -10.886 13.429 8.302 1.00 90.56 95 LYS A O 1
ATOM 721 N N . LYS A 1 96 ? -10.607 11.292 7.664 1.00 88.94 96 LYS A N 1
ATOM 722 C CA . LYS A 1 96 ? -11.882 10.823 8.206 1.00 88.94 96 LYS A CA 1
ATOM 723 C C . LYS A 1 96 ? -11.777 10.676 9.714 1.00 88.94 96 LYS A C 1
ATOM 725 O O . LYS A 1 96 ? -10.839 10.055 10.214 1.00 88.94 96 LYS A O 1
ATOM 730 N N . ASP A 1 97 ? -12.791 11.171 10.413 1.00 86.50 97 ASP A N 1
ATOM 731 C CA . ASP A 1 97 ? -12.915 10.974 11.851 1.00 86.50 97 ASP A CA 1
ATOM 732 C C . ASP A 1 97 ? -13.022 9.486 12.194 1.00 86.50 97 ASP A C 1
ATOM 734 O O . ASP A 1 97 ? -13.513 8.661 11.415 1.00 86.50 97 ASP A O 1
ATOM 738 N N . ASP A 1 98 ? -12.640 9.136 13.421 1.00 83.88 98 ASP A N 1
ATOM 739 C CA . ASP A 1 98 ? -12.633 7.747 13.877 1.00 83.88 98 ASP A CA 1
ATOM 740 C C . ASP A 1 98 ? -13.998 7.056 13.802 1.00 83.88 98 ASP A C 1
ATOM 742 O O . ASP A 1 98 ? -14.050 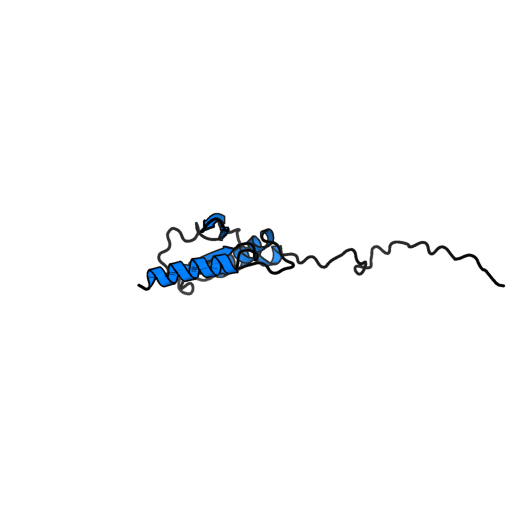5.840 13.610 1.00 83.88 98 ASP A O 1
ATOM 746 N N . LYS A 1 99 ? -15.086 7.82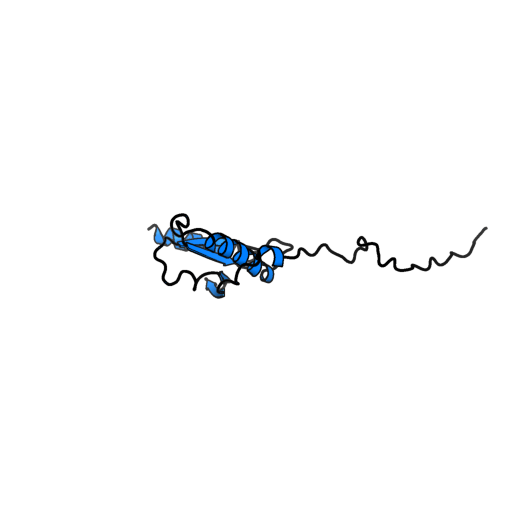9 13.912 1.00 83.69 99 LYS A N 1
ATOM 747 C CA . LYS A 1 99 ? -16.470 7.347 13.785 1.00 83.69 99 LYS A CA 1
ATOM 748 C C . LYS A 1 99 ? -16.864 7.039 12.338 1.00 83.69 99 LYS A C 1
ATOM 750 O O . LYS A 1 99 ? -17.715 6.184 12.117 1.00 83.69 99 LYS A O 1
ATOM 755 N N . GLU A 1 100 ? -16.262 7.723 11.366 1.00 86.81 100 GLU A N 1
ATOM 756 C CA . GLU A 1 100 ? -16.504 7.501 9.935 1.00 86.81 100 GLU A CA 1
ATOM 757 C C . GLU A 1 100 ? -15.572 6.432 9.355 1.00 86.81 100 GLU A C 1
ATOM 759 O O . GLU A 1 100 ? -15.928 5.707 8.423 1.00 86.81 100 GLU A O 1
ATOM 764 N N . ARG A 1 101 ? -14.359 6.319 9.904 1.00 88.31 101 ARG A N 1
ATOM 765 C CA . ARG A 1 101 ? -13.372 5.315 9.510 1.00 88.31 101 ARG A CA 1
ATOM 766 C C . ARG A 1 101 ? -13.703 3.971 10.154 1.00 88.31 101 ARG A C 1
ATOM 768 O O . ARG A 1 101 ? -13.228 3.657 11.242 1.00 88.31 101 ARG A O 1
ATOM 775 N N . LEU A 1 102 ? -14.485 3.165 9.435 1.00 89.44 102 LEU A N 1
ATOM 776 C CA . LEU A 1 102 ? -14.903 1.819 9.854 1.00 89.44 102 LEU A CA 1
ATOM 777 C C . LEU A 1 102 ? -13.800 0.757 9.750 1.00 89.44 102 LEU A C 1
ATOM 779 O O . LEU A 1 102 ? -13.904 -0.294 10.379 1.00 89.44 102 LEU A O 1
ATOM 783 N N . ARG A 1 103 ? -12.783 0.991 8.915 1.00 89.75 103 ARG A N 1
ATOM 784 C CA . ARG A 1 103 ? -11.703 0.041 8.635 1.00 89.75 103 ARG A CA 1
ATOM 785 C C . ARG A 1 103 ? -10.364 0.747 8.548 1.00 89.75 103 ARG A C 1
ATOM 787 O O . ARG A 1 103 ? -10.291 1.918 8.168 1.00 89.75 103 ARG A O 1
ATOM 794 N N . ASP A 1 104 ? -9.323 0.001 8.861 1.00 91.62 104 ASP A N 1
ATOM 795 C CA . ASP A 1 104 ? -7.967 0.357 8.479 1.00 91.62 104 ASP A CA 1
ATOM 796 C C . ASP A 1 104 ? -7.697 -0.068 7.048 1.00 91.62 104 ASP A C 1
ATOM 798 O O . ASP A 1 104 ? -8.349 -0.972 6.532 1.00 91.62 104 ASP A O 1
ATOM 802 N N . LEU A 1 105 ? -6.768 0.611 6.387 1.00 93.62 105 LEU A N 1
ATOM 803 C CA . LEU A 1 105 ? -6.423 0.329 5.005 1.00 93.62 105 LEU A CA 1
ATOM 804 C C . LEU A 1 105 ? -4.914 0.254 4.873 1.00 93.62 105 LEU A C 1
ATOM 806 O O . LEU A 1 105 ? -4.219 1.187 5.263 1.00 93.62 105 LEU A O 1
ATOM 810 N N . ILE A 1 106 ? -4.446 -0.815 4.243 1.00 94.25 106 ILE A N 1
ATOM 811 C CA . ILE A 1 106 ? -3.108 -0.876 3.659 1.00 94.25 106 ILE A CA 1
ATOM 812 C C . ILE A 1 106 ? -3.218 -0.925 2.143 1.00 94.25 106 ILE A C 1
ATOM 814 O O . ILE A 1 106 ? -4.196 -1.436 1.585 1.00 94.25 106 ILE A O 1
ATOM 818 N N . VAL A 1 107 ? -2.198 -0.404 1.468 1.00 94.25 107 VAL A N 1
ATOM 819 C CA . VAL A 1 107 ? -2.111 -0.436 0.006 1.00 94.25 107 VAL A CA 1
ATOM 820 C C . VAL A 1 107 ? -0.944 -1.313 -0.404 1.00 94.25 107 VAL A C 1
ATOM 822 O O . VAL A 1 107 ? 0.201 -1.005 -0.098 1.00 94.25 107 VAL A O 1
ATOM 825 N N . ILE A 1 108 ? -1.228 -2.390 -1.126 1.00 92.25 108 ILE A N 1
ATOM 826 C CA . ILE A 1 108 ? -0.220 -3.287 -1.681 1.00 92.25 108 ILE A CA 1
ATOM 827 C C . ILE A 1 108 ? -0.054 -2.977 -3.162 1.00 92.25 108 ILE A C 1
ATOM 829 O O . ILE A 1 108 ? -1.024 -2.957 -3.922 1.00 92.25 108 ILE A O 1
ATOM 833 N N . THR A 1 109 ? 1.188 -2.760 -3.584 1.00 90.69 109 THR A N 1
ATOM 834 C CA . THR A 1 109 ? 1.535 -2.499 -4.980 1.00 90.69 109 THR A CA 1
ATOM 835 C C . THR A 1 109 ? 2.624 -3.439 -5.472 1.00 90.69 109 THR A C 1
ATOM 837 O O . THR A 1 109 ? 3.517 -3.852 -4.732 1.00 90.69 109 THR A O 1
ATOM 840 N N . PHE A 1 110 ? 2.549 -3.798 -6.749 1.00 86.44 110 PHE A N 1
ATOM 841 C CA . PHE A 1 110 ? 3.490 -4.705 -7.400 1.00 86.44 110 PHE A CA 1
ATOM 842 C C . PHE A 1 110 ? 3.536 -4.428 -8.905 1.00 86.44 110 PHE A C 1
ATOM 844 O O . PHE A 1 110 ? 2.775 -3.623 -9.449 1.00 86.44 110 PHE A O 1
ATOM 851 N N . ASN A 1 111 ? 4.489 -5.064 -9.583 1.00 80.25 111 ASN A N 1
ATOM 852 C CA . ASN A 1 111 ? 4.651 -4.921 -11.024 1.00 80.25 111 ASN A CA 1
ATOM 853 C C . ASN A 1 111 ? 3.565 -5.740 -11.756 1.00 80.25 111 ASN A C 1
ATOM 855 O O . ASN A 1 111 ? 3.443 -6.930 -11.469 1.00 80.25 111 ASN A O 1
ATOM 859 N N . PRO A 1 112 ? 2.831 -5.166 -12.732 1.00 69.31 112 PRO A N 1
ATOM 860 C CA . PRO A 1 112 ? 1.752 -5.845 -13.461 1.00 69.31 112 PRO A CA 1
ATOM 861 C C . PRO A 1 112 ? 2.123 -7.194 -14.077 1.00 69.31 112 PRO A C 1
ATOM 863 O O . PRO A 1 112 ? 1.250 -8.031 -14.280 1.00 69.31 112 PRO A O 1
ATOM 866 N N . LYS A 1 113 ? 3.413 -7.425 -14.360 1.00 71.25 113 LYS A N 1
ATOM 867 C CA . LYS A 1 113 ? 3.921 -8.719 -14.845 1.00 71.25 113 LYS A CA 1
ATOM 868 C C . LYS A 1 113 ? 3.634 -9.888 -13.893 1.00 71.25 113 LYS A C 1
ATOM 870 O O . LYS A 1 113 ? 3.666 -11.021 -14.345 1.00 71.25 113 LYS A O 1
ATOM 875 N N . HIS A 1 114 ? 3.340 -9.605 -12.626 1.00 67.94 114 HIS A N 1
ATOM 876 C CA . HIS A 1 114 ? 3.094 -10.588 -11.570 1.00 67.94 114 HIS A CA 1
ATOM 877 C C . HIS A 1 114 ? 1.633 -10.595 -11.086 1.00 67.94 114 HIS A C 1
ATOM 879 O O . HIS A 1 114 ? 1.338 -11.109 -10.013 1.00 67.94 114 HIS A O 1
ATOM 885 N N . LEU A 1 115 ? 0.706 -9.987 -11.844 1.00 68.69 115 LEU A N 1
ATOM 886 C CA . LEU A 1 115 ? -0.710 -9.887 -11.460 1.00 68.69 115 LEU A CA 1
ATOM 887 C C . LEU A 1 115 ? -1.418 -11.239 -11.416 1.00 68.69 115 LEU A C 1
ATOM 889 O O . LEU A 1 115 ? -2.203 -11.475 -10.503 1.00 68.69 115 LEU A O 1
ATOM 893 N N . ILE A 1 116 ? -1.134 -12.110 -12.383 1.00 67.31 116 ILE A N 1
ATOM 894 C CA . ILE A 1 116 ? -1.716 -13.455 -12.430 1.00 67.31 116 ILE A CA 1
ATOM 895 C C . ILE A 1 116 ? -1.211 -14.272 -11.235 1.00 67.31 116 ILE A C 1
ATOM 897 O O . ILE A 1 116 ? -2.013 -14.878 -10.532 1.00 67.31 116 ILE A O 1
ATOM 901 N N . ASP A 1 117 ? 0.092 -14.195 -10.957 1.00 68.25 117 ASP A N 1
ATOM 902 C CA . ASP A 1 117 ? 0.727 -14.927 -9.861 1.00 68.25 117 ASP A CA 1
ATOM 903 C C . ASP A 1 117 ? 0.192 -14.471 -8.490 1.00 68.25 117 ASP A C 1
ATOM 905 O O . ASP A 1 117 ? -0.173 -15.303 -7.667 1.00 68.25 117 ASP A O 1
ATOM 909 N N . MET A 1 118 ? 0.055 -13.158 -8.253 1.00 69.06 118 MET A N 1
ATOM 910 C CA . MET A 1 118 ? -0.505 -12.642 -6.991 1.00 69.06 118 MET A CA 1
ATOM 911 C C . MET A 1 118 ? -1.975 -13.004 -6.792 1.00 69.06 118 MET A C 1
ATOM 913 O O . MET A 1 118 ? -2.374 -13.325 -5.676 1.00 69.06 118 MET A O 1
ATOM 917 N N . ALA A 1 119 ? -2.791 -12.947 -7.849 1.00 67.81 119 ALA A N 1
ATOM 918 C CA . ALA A 1 119 ? -4.195 -13.336 -7.748 1.00 67.81 119 ALA A CA 1
ATOM 919 C C . ALA A 1 119 ? -4.340 -14.828 -7.407 1.00 67.81 119 ALA A C 1
ATOM 921 O O . ALA A 1 119 ? -5.206 -15.181 -6.610 1.00 67.81 119 ALA A O 1
ATOM 922 N N . ALA A 1 120 ? -3.471 -15.678 -7.964 1.00 67.31 120 ALA A N 1
ATOM 923 C CA . ALA A 1 120 ? -3.428 -17.101 -7.648 1.00 67.31 120 ALA A CA 1
ATOM 924 C C . ALA A 1 120 ? -3.013 -17.352 -6.190 1.00 67.31 120 ALA A C 1
ATOM 926 O O . ALA A 1 120 ? -3.725 -18.050 -5.479 1.00 67.31 120 ALA A O 1
ATOM 927 N N . ILE A 1 121 ? -1.933 -16.719 -5.717 1.00 69.69 121 ILE A N 1
ATOM 928 C CA . ILE A 1 121 ? -1.439 -16.894 -4.339 1.00 69.69 121 ILE A CA 1
ATOM 929 C C . ILE A 1 121 ? -2.488 -16.459 -3.309 1.00 69.69 121 ILE A C 1
ATOM 931 O O . ILE A 1 121 ? -2.770 -17.186 -2.361 1.00 69.69 121 ILE A O 1
ATOM 935 N N . ILE A 1 122 ? -3.103 -15.291 -3.514 1.00 68.38 122 ILE A N 1
ATOM 936 C CA . ILE A 1 122 ? -4.133 -14.779 -2.601 1.00 68.38 122 ILE A CA 1
ATOM 937 C C . ILE A 1 122 ? -5.388 -15.655 -2.654 1.00 68.38 122 ILE A C 1
ATOM 939 O O . ILE A 1 122 ? -6.006 -15.898 -1.620 1.00 68.38 122 ILE A O 1
ATOM 943 N N . GLY A 1 123 ? -5.766 -16.139 -3.840 1.00 61.81 123 GLY A N 1
ATOM 944 C CA . GLY A 1 123 ? -6.875 -17.077 -3.994 1.00 61.81 123 GLY A CA 1
ATOM 945 C C . GLY A 1 123 ? -6.645 -18.375 -3.218 1.00 61.81 123 GLY A C 1
ATOM 946 O O . GLY A 1 123 ? -7.520 -18.788 -2.462 1.00 61.81 123 GLY A O 1
ATOM 947 N N . GLU A 1 124 ? -5.458 -18.971 -3.343 1.00 62.75 124 GLU A N 1
ATOM 948 C CA . GLU A 1 124 ? -5.094 -20.212 -2.650 1.00 62.75 124 GLU A CA 1
ATOM 949 C C . GLU A 1 124 ? -5.034 -20.045 -1.122 1.00 62.75 124 GLU A C 1
ATOM 951 O O . GLU A 1 124 ? -5.541 -20.902 -0.396 1.00 62.75 124 GLU A O 1
ATOM 956 N N . GLU A 1 125 ? -4.488 -18.935 -0.607 1.00 58.72 125 GLU A N 1
ATOM 957 C CA . GLU A 1 125 ? -4.480 -18.658 0.839 1.00 58.72 125 GLU A CA 1
ATOM 958 C C . GLU A 1 125 ? -5.888 -18.411 1.399 1.00 58.72 125 GLU A C 1
ATOM 960 O O . GLU A 1 125 ? -6.211 -18.892 2.487 1.00 58.72 125 GLU A O 1
ATOM 965 N N . ILE A 1 126 ? -6.758 -17.709 0.664 1.00 53.22 126 ILE A N 1
ATOM 966 C CA . ILE A 1 126 ? -8.140 -17.457 1.100 1.00 53.22 126 ILE A CA 1
ATOM 967 C C . ILE A 1 126 ? -8.974 -18.745 1.069 1.00 53.22 126 ILE A C 1
ATOM 969 O O . ILE A 1 126 ? -9.736 -18.991 2.004 1.00 53.22 126 ILE A O 1
ATOM 973 N N . GLU A 1 127 ? -8.821 -19.598 0.051 1.00 47.69 127 GLU A N 1
ATOM 974 C CA . GLU A 1 127 ? -9.478 -20.913 0.023 1.00 47.69 127 GLU A CA 1
ATOM 975 C C . GLU A 1 127 ? -8.955 -21.851 1.120 1.00 47.69 127 GLU A C 1
ATOM 977 O O . GLU A 1 127 ? -9.723 -22.642 1.672 1.00 47.69 127 GLU A O 1
ATOM 982 N N . GLY A 1 128 ? -7.670 -21.751 1.470 1.00 46.00 128 GLY A N 1
ATOM 983 C CA . GLY A 1 128 ? -7.062 -22.492 2.576 1.00 46.00 128 GLY A CA 1
ATOM 984 C C . GLY A 1 128 ? -7.569 -22.073 3.961 1.00 46.00 128 GLY A C 1
ATOM 985 O O . GLY A 1 128 ? -7.605 -22.905 4.861 1.00 46.00 128 GLY A O 1
ATOM 986 N N . LEU A 1 129 ? -8.004 -20.820 4.127 1.00 39.50 129 LEU A N 1
ATOM 987 C CA . LEU A 1 129 ? -8.582 -20.289 5.371 1.00 39.50 129 LEU A CA 1
ATOM 988 C C . LEU A 1 129 ? -10.090 -20.566 5.526 1.00 39.50 129 LEU A C 1
ATOM 990 O O . LEU A 1 129 ? -10.651 -20.307 6.590 1.00 39.50 129 LEU A O 1
ATOM 994 N N . LEU A 1 130 ? -10.753 -21.062 4.475 1.00 44.00 130 LEU A N 1
ATOM 995 C CA . LEU A 1 130 ? -12.190 -21.374 4.446 1.00 44.00 130 LEU A CA 1
ATOM 996 C C . LEU A 1 130 ? -12.494 -22.885 4.540 1.00 44.00 130 LEU A C 1
ATOM 998 O O . LEU A 1 130 ? -13.653 -23.280 4.387 1.00 44.00 130 LEU A O 1
ATOM 1002 N N . LYS A 1 131 ? -11.479 -23.718 4.795 1.00 42.78 131 LYS A N 1
ATOM 1003 C CA . LYS A 1 131 ? -11.604 -25.148 5.129 1.00 42.78 131 LYS A CA 1
ATOM 1004 C C . LYS A 1 131 ? -11.340 -25.374 6.613 1.00 42.78 131 LYS A C 1
ATOM 1006 O O . LYS A 1 131 ? -11.976 -26.299 7.161 1.00 42.78 131 LYS A O 1
#

Sequence (131 aa):
MFSGPPLARTIIPDSASPSGGGALHKMDYNVLALNHREPSLTDMHIAGLPIQVYGLEEIENNKKPLAVMIATHGRMNSKKNMKFFAQGVLGELSKKDDKERLRDLIVITFNPKHLIDMAAIIGEEIEGLLK

Foldseek 3Di:
DDDDPDDPPPPPPPPPDPPPPPDDPDDPLLVLLVPADQFDWDFDADVNFTKIKTHCVVCVPPPAAEDEAEDEDDPPDDQVSVSSNQNNVQRVLVPDDPVRNRYHYMYMYHYPVCVVVVVVSVVVVVVVVVD

Organism: NCBI:txid1296110

Secondary structure (DSSP, 8-state):
---PPP--------TT-TTSTT------GGGGGTTPPPPPEEEEEETTEEEEEESSGGGTT--SPEEEEEEE--TTS-GGGHHHHHHHHHHHHHTS-TTT--SEEEEEEE-GGGHHHHHHHHHHHHHHTT-

Radius of gyration: 23.89 Å; chains: 1; bounding box: 34×55×84 Å